Protein AF-A0A5D2H1I1-F1 (afdb_monomer_lite)

Structure (mmCIF, N/CA/C/O backbone):
data_AF-A0A5D2H1I1-F1
#
_entry.id   AF-A0A5D2H1I1-F1
#
loop_
_atom_site.group_PDB
_atom_site.id
_atom_site.type_symbol
_atom_site.label_atom_id
_atom_site.label_alt_id
_atom_site.label_comp_id
_atom_site.label_asym_id
_atom_site.label_entity_id
_atom_site.label_seq_id
_atom_site.pdbx_PDB_ins_code
_atom_site.Cartn_x
_atom_site.Cartn_y
_atom_site.Cartn_z
_atom_site.occupancy
_atom_site.B_iso_or_equiv
_atom_site.auth_seq_id
_atom_site.auth_comp_id
_atom_site.auth_asym_id
_atom_site.auth_atom_id
_atom_site.pdbx_PDB_model_num
ATOM 1 N N . MET A 1 1 ? 35.708 48.923 5.974 1.00 56.03 1 MET A N 1
ATOM 2 C CA . MET A 1 1 ? 34.443 48.903 5.202 1.00 56.03 1 MET A CA 1
ATOM 3 C C . MET A 1 1 ? 33.919 47.491 4.904 1.00 56.03 1 MET A C 1
ATOM 5 O O . MET A 1 1 ? 32.871 47.375 4.285 1.00 56.03 1 MET A O 1
ATOM 9 N N . ASN A 1 2 ? 34.605 46.417 5.324 1.00 58.28 2 ASN A N 1
ATOM 10 C CA . ASN A 1 2 ? 34.269 45.051 4.894 1.00 58.28 2 ASN A CA 1
ATOM 11 C C . ASN A 1 2 ? 33.464 44.267 5.945 1.00 58.28 2 ASN A C 1
ATOM 13 O O . ASN A 1 2 ? 32.843 43.264 5.606 1.00 58.28 2 ASN A O 1
ATOM 17 N N . ASP A 1 3 ? 33.445 44.721 7.198 1.00 61.12 3 ASP A N 1
ATOM 18 C CA . ASP A 1 3 ? 32.778 44.034 8.314 1.00 61.12 3 ASP A CA 1
ATOM 19 C C . ASP A 1 3 ? 31.273 44.333 8.379 1.00 61.12 3 ASP A C 1
ATOM 21 O O . ASP A 1 3 ? 30.467 43.436 8.627 1.00 61.12 3 ASP A O 1
ATOM 25 N N . GLU A 1 4 ? 30.873 45.550 8.002 1.00 60.28 4 GLU A N 1
ATOM 26 C CA . GLU A 1 4 ? 29.466 45.969 7.907 1.00 60.28 4 GLU A CA 1
ATOM 27 C C . GLU A 1 4 ? 28.691 45.172 6.838 1.00 60.28 4 GLU A C 1
ATOM 29 O O . GLU A 1 4 ? 27.534 44.794 7.027 1.00 60.28 4 GLU A O 1
ATOM 34 N N . ILE A 1 5 ? 29.358 44.831 5.729 1.00 61.47 5 ILE A N 1
ATOM 35 C CA . ILE A 1 5 ? 28.781 44.045 4.625 1.00 61.47 5 ILE A CA 1
ATOM 36 C C . ILE A 1 5 ? 28.634 42.565 5.015 1.00 61.47 5 ILE A C 1
ATOM 38 O O . ILE A 1 5 ? 27.704 41.888 4.581 1.00 61.47 5 ILE A O 1
ATOM 42 N N . LYS A 1 6 ? 29.525 42.045 5.867 1.00 61.03 6 LYS A N 1
ATOM 43 C CA . LYS A 1 6 ? 29.417 40.672 6.384 1.00 61.03 6 LYS A CA 1
ATOM 44 C C . LYS A 1 6 ? 28.267 40.558 7.381 1.00 61.03 6 LYS A C 1
ATOM 46 O O . LYS A 1 6 ? 27.498 39.601 7.323 1.00 61.03 6 LYS A O 1
ATOM 51 N N . LYS A 1 7 ? 28.105 41.564 8.246 1.00 66.50 7 LYS A N 1
ATOM 52 C CA . LYS A 1 7 ? 27.040 41.614 9.255 1.00 66.50 7 LYS A CA 1
ATOM 53 C C . LYS A 1 7 ? 25.646 41.663 8.626 1.00 66.50 7 LYS A C 1
ATOM 55 O O . LYS A 1 7 ? 24.747 40.971 9.097 1.00 66.50 7 LYS A O 1
ATOM 60 N N . SER A 1 8 ? 25.476 42.400 7.528 1.00 69.25 8 SER A N 1
ATOM 61 C CA . SER A 1 8 ? 24.192 42.485 6.819 1.00 69.25 8 SER A CA 1
ATOM 62 C C . SER A 1 8 ? 23.787 41.166 6.153 1.00 69.25 8 SER A C 1
ATOM 64 O O . SER A 1 8 ? 22.629 40.767 6.244 1.00 69.25 8 SER A O 1
ATOM 66 N N . ARG A 1 9 ? 24.731 40.427 5.555 1.00 70.50 9 ARG A N 1
ATOM 67 C CA . ARG A 1 9 ? 24.455 39.113 4.939 1.00 70.50 9 ARG A CA 1
ATOM 68 C C . ARG A 1 9 ? 24.089 38.049 5.976 1.00 70.50 9 ARG A C 1
ATOM 70 O O . ARG A 1 9 ? 23.193 37.248 5.731 1.00 70.50 9 ARG A O 1
ATOM 77 N N . LEU A 1 10 ? 24.740 38.075 7.140 1.00 67.69 10 LEU A N 1
ATOM 78 C CA . LEU A 1 10 ? 24.418 37.193 8.266 1.00 67.69 10 LEU A CA 1
ATOM 79 C C . LEU A 1 10 ? 23.041 37.506 8.868 1.00 67.69 10 LEU A C 1
ATOM 81 O O . LEU A 1 10 ? 22.299 36.593 9.223 1.00 67.69 10 LEU A O 1
ATOM 85 N N . PHE A 1 11 ? 22.680 38.788 8.943 1.00 68.69 11 PHE A N 1
ATOM 86 C CA . PHE A 1 11 ? 21.388 39.219 9.470 1.00 68.69 11 PHE A CA 1
ATOM 87 C C . PHE A 1 11 ? 20.214 38.75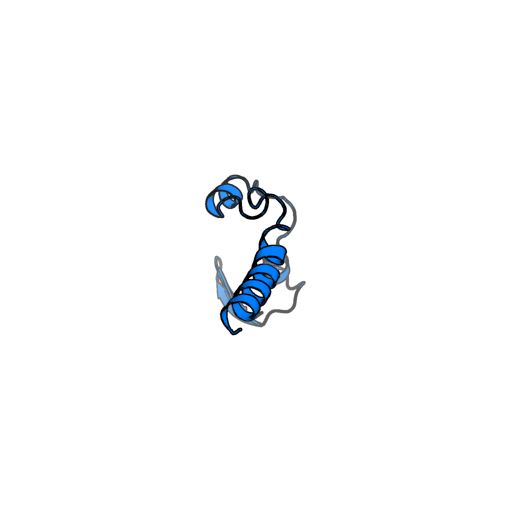8 8.596 1.00 68.69 11 PHE A C 1
ATOM 89 O O . PHE A 1 11 ? 19.218 38.267 9.121 1.00 68.69 11 PHE A O 1
ATOM 96 N N . VAL A 1 12 ? 20.354 38.839 7.267 1.00 72.25 12 VAL A N 1
ATOM 97 C CA . VAL A 1 12 ? 19.327 38.366 6.321 1.00 72.25 12 VAL A CA 1
ATOM 98 C C . VAL A 1 12 ? 19.069 36.868 6.488 1.00 72.25 12 VAL A C 1
ATOM 100 O O . VAL A 1 12 ? 17.917 36.462 6.594 1.00 72.25 12 VAL A O 1
ATOM 103 N N . LEU A 1 13 ? 20.120 36.047 6.592 1.00 68.19 13 LEU A N 1
ATOM 104 C CA . LEU A 1 13 ? 19.970 34.598 6.786 1.00 68.19 13 LEU A CA 1
ATOM 105 C C . LEU A 1 13 ? 19.319 34.257 8.134 1.00 68.19 13 LEU A C 1
ATOM 107 O O . LEU A 1 13 ? 18.454 33.386 8.200 1.00 68.19 13 LEU A O 1
ATOM 111 N N . SER A 1 14 ? 19.694 34.975 9.195 1.00 66.94 14 SER A N 1
ATOM 112 C CA . SER A 1 14 ? 19.121 34.781 10.530 1.00 66.94 14 SER A CA 1
ATOM 113 C C . SER A 1 14 ? 17.631 35.144 10.591 1.00 66.94 14 SER A C 1
ATOM 115 O O . SER A 1 14 ? 16.849 34.458 11.244 1.00 66.94 14 SER A O 1
ATOM 117 N N . SER A 1 15 ? 17.201 36.168 9.846 1.00 67.94 15 SER A N 1
ATOM 118 C CA . SER A 1 15 ? 15.807 36.630 9.851 1.00 67.94 15 SER A CA 1
ATOM 119 C C . SER A 1 15 ? 14.804 35.629 9.261 1.00 67.94 15 SER A C 1
ATOM 121 O O . SER A 1 15 ? 13.609 35.755 9.523 1.00 67.94 15 SER A O 1
ATOM 123 N N . HIS A 1 16 ? 15.252 34.647 8.472 1.00 63.88 16 HIS A N 1
ATOM 124 C CA . HIS A 1 16 ? 14.388 33.567 7.978 1.00 63.88 16 HIS A CA 1
ATOM 125 C C . HIS A 1 16 ? 14.257 32.409 8.980 1.00 63.88 16 HIS A C 1
ATOM 127 O O . HIS A 1 16 ? 13.292 31.654 8.911 1.00 63.88 16 HIS A O 1
ATOM 133 N N . LEU A 1 17 ? 15.189 32.291 9.933 1.00 61.47 17 LEU A N 1
ATOM 134 C CA . LEU A 1 17 ? 15.159 31.275 10.991 1.00 61.47 17 LEU A CA 1
ATOM 135 C C . LEU A 1 17 ? 14.247 31.676 12.161 1.00 61.47 17 LEU A C 1
ATOM 137 O O . LEU A 1 17 ? 13.794 30.819 12.912 1.00 61.47 17 LEU A O 1
ATOM 141 N N . THR A 1 18 ? 13.950 32.967 12.322 1.00 58.56 18 THR A N 1
ATOM 142 C CA . THR A 1 18 ? 13.067 33.485 13.382 1.00 58.56 18 THR A CA 1
ATOM 143 C C . THR A 1 18 ? 11.579 33.461 13.027 1.00 58.56 18 THR A C 1
ATOM 145 O O . THR A 1 18 ? 10.752 33.705 13.900 1.00 58.56 18 THR A O 1
ATOM 148 N N . CYS A 1 19 ? 11.221 33.113 11.786 1.00 50.81 19 CYS A N 1
ATOM 149 C CA . CYS A 1 19 ? 9.842 32.843 11.370 1.00 50.81 19 CYS A CA 1
ATOM 150 C C . CYS A 1 19 ? 9.600 31.329 11.233 1.00 50.81 19 CYS A C 1
ATOM 152 O O . CYS A 1 19 ? 9.030 30.861 10.251 1.00 50.81 19 CYS A O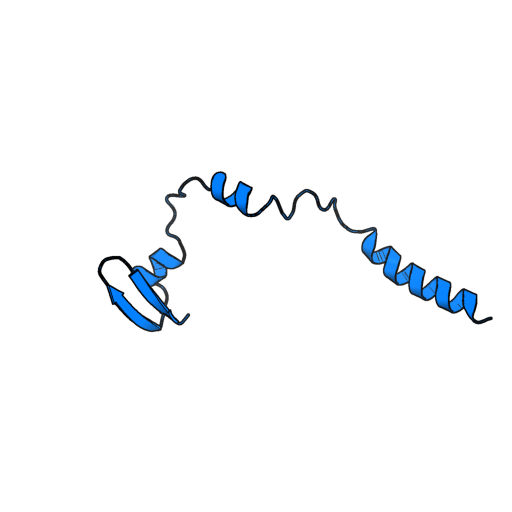 1
ATOM 154 N N . LEU A 1 20 ? 10.080 30.539 12.197 1.00 54.03 20 LEU A N 1
ATOM 155 C CA . LEU A 1 20 ? 9.587 29.178 12.374 1.00 54.03 20 LEU A CA 1
ATOM 156 C C . LEU A 1 20 ? 8.447 29.216 13.407 1.00 54.03 20 LEU A C 1
ATOM 158 O O . LEU A 1 20 ? 8.663 29.724 14.512 1.00 54.03 20 LEU A O 1
ATOM 162 N N . PRO A 1 21 ? 7.248 28.677 13.106 1.00 57.19 21 PRO A N 1
ATOM 163 C CA . PRO A 1 21 ? 6.309 28.308 14.163 1.00 57.19 21 PRO A CA 1
ATOM 164 C C . PRO A 1 21 ? 7.028 27.374 15.152 1.00 57.19 21 PRO A C 1
ATOM 166 O O . PRO A 1 21 ? 7.973 2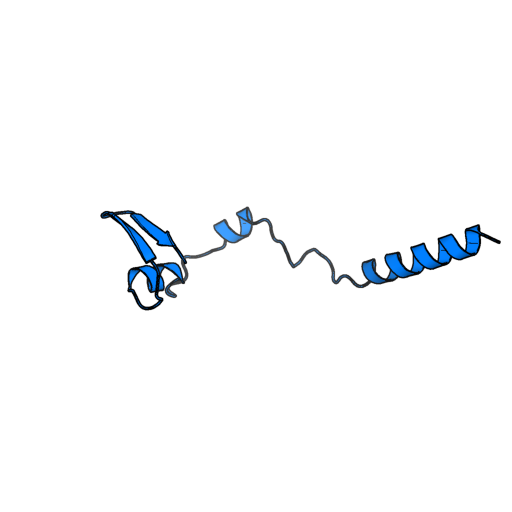6.692 14.743 1.00 57.19 21 PRO A O 1
ATOM 169 N N . PRO A 1 22 ? 6.631 27.332 16.440 1.00 51.09 22 PRO A N 1
ATOM 170 C CA . PRO A 1 22 ? 7.288 26.484 17.426 1.00 51.09 22 PRO A CA 1
ATOM 171 C C . PRO A 1 22 ? 7.436 25.070 16.862 1.00 51.09 22 PRO A C 1
ATOM 173 O O . PRO A 1 22 ? 6.455 24.383 16.575 1.00 51.09 22 PRO A O 1
ATOM 176 N N . ALA A 1 23 ? 8.691 24.658 16.675 1.00 51.44 23 ALA A N 1
ATOM 177 C CA . ALA A 1 23 ? 9.098 23.367 16.131 1.00 51.44 23 ALA A CA 1
ATOM 178 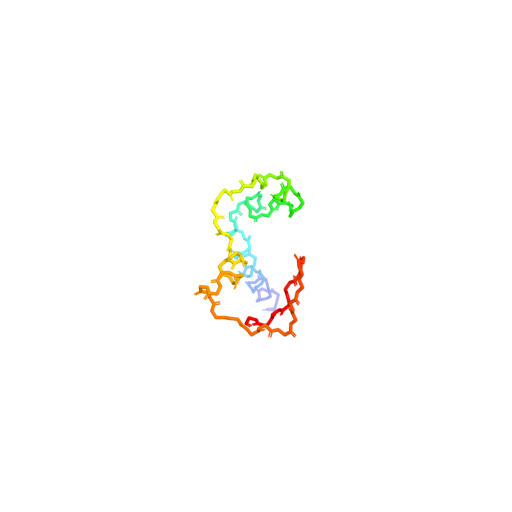C C . ALA A 1 23 ? 8.799 22.203 17.101 1.00 51.44 23 ALA A C 1
ATOM 180 O O . ALA A 1 23 ? 9.514 21.210 17.133 1.00 51.44 23 ALA A O 1
ATOM 181 N N . SER A 1 24 ? 7.753 22.331 17.917 1.00 49.91 24 SER A N 1
ATOM 182 C CA . SER A 1 24 ? 7.267 21.319 18.848 1.00 49.91 24 SER A CA 1
ATOM 183 C C . SER A 1 24 ? 6.090 20.511 18.295 1.00 49.91 24 SER A C 1
ATOM 185 O O . SER A 1 24 ? 5.743 19.502 18.895 1.00 49.91 24 SER A O 1
ATOM 187 N N . SER A 1 25 ? 5.488 20.899 17.160 1.00 51.09 25 SER A N 1
ATOM 188 C CA . SER A 1 25 ? 4.288 20.221 16.633 1.00 51.09 25 SER A CA 1
ATOM 189 C C . SER A 1 25 ? 4.500 19.360 15.381 1.00 51.09 25 SER A C 1
ATOM 191 O O . SER A 1 25 ? 3.548 18.706 14.963 1.00 51.09 25 SER A O 1
ATOM 193 N N . LEU A 1 26 ? 5.684 19.349 14.753 1.00 54.25 26 LEU A N 1
ATOM 194 C CA . LEU A 1 26 ? 5.858 18.638 13.474 1.00 54.25 26 LEU A CA 1
ATOM 195 C C . LEU A 1 26 ? 6.541 17.277 13.561 1.00 54.25 26 LEU A C 1
ATOM 197 O O . LEU A 1 26 ? 6.370 16.504 12.634 1.00 54.25 26 LEU A O 1
ATOM 201 N N . MET A 1 27 ? 7.251 16.939 14.636 1.00 59.19 27 MET A N 1
ATOM 202 C CA . MET A 1 27 ? 7.920 15.637 14.748 1.00 59.19 27 MET A CA 1
ATOM 203 C C . MET A 1 27 ? 7.816 15.124 16.183 1.00 59.19 27 MET A C 1
ATOM 205 O O . MET A 1 27 ? 8.794 15.097 16.928 1.00 59.19 27 MET A O 1
ATOM 209 N N . ALA A 1 28 ? 6.607 14.737 16.598 1.00 50.81 28 ALA A N 1
ATOM 210 C CA . ALA A 1 28 ? 6.497 13.774 17.684 1.00 50.81 28 ALA A CA 1
ATOM 211 C C . ALA A 1 28 ? 7.260 12.522 17.229 1.00 50.81 28 ALA A C 1
ATOM 213 O O . ALA A 1 28 ? 6.925 11.946 16.197 1.00 50.81 28 ALA A O 1
ATOM 214 N N . SER A 1 29 ? 8.338 12.206 17.952 1.00 57.59 29 SER A N 1
ATOM 215 C CA . SER A 1 29 ? 9.182 11.012 17.842 1.00 57.59 29 SER A CA 1
ATOM 216 C C . SER A 1 29 ? 8.466 9.864 17.127 1.00 57.59 29 SER A C 1
ATOM 218 O O . SER A 1 29 ? 7.427 9.415 17.603 1.00 57.59 29 SER A O 1
ATOM 220 N N . GLU A 1 30 ? 8.998 9.385 15.999 1.00 59.66 30 GLU A N 1
ATOM 221 C CA . GLU A 1 30 ? 8.401 8.324 15.160 1.00 59.66 30 GLU A CA 1
ATOM 222 C C . GLU A 1 30 ? 7.900 7.124 15.988 1.00 59.66 30 GLU A C 1
ATOM 224 O O . GLU A 1 30 ? 6.859 6.529 15.709 1.00 59.66 30 GLU A O 1
ATOM 229 N N . LYS A 1 31 ? 8.614 6.823 17.079 1.00 62.22 31 LYS A N 1
ATOM 230 C CA . LYS A 1 31 ? 8.272 5.791 18.060 1.00 62.22 31 LYS A CA 1
ATOM 231 C C . LYS A 1 31 ? 6.942 6.043 18.783 1.00 62.22 31 LYS A C 1
ATOM 233 O O . LYS A 1 31 ? 6.219 5.094 19.065 1.00 62.22 31 LYS A O 1
ATOM 238 N N . GLU A 1 32 ? 6.631 7.286 19.125 1.00 62.72 32 GLU A N 1
ATOM 239 C CA . GLU A 1 32 ? 5.403 7.662 19.834 1.00 62.72 32 GLU A CA 1
ATOM 240 C C . GLU A 1 32 ? 4.190 7.645 18.896 1.00 62.72 32 GLU A C 1
ATOM 242 O O . GLU A 1 32 ? 3.126 7.162 19.273 1.00 62.72 32 GLU A O 1
ATOM 247 N N . ALA A 1 33 ? 4.376 8.073 17.643 1.00 63.97 33 ALA A N 1
ATOM 248 C CA . ALA A 1 33 ? 3.351 7.992 16.605 1.00 63.97 33 ALA A CA 1
ATOM 249 C C . ALA A 1 33 ? 2.992 6.536 16.251 1.00 63.97 33 ALA A C 1
ATOM 251 O O . ALA A 1 33 ? 1.814 6.217 16.110 1.00 63.97 33 ALA A O 1
ATOM 252 N N . ALA A 1 34 ? 3.979 5.633 16.179 1.00 62.19 34 ALA A N 1
ATOM 253 C CA . ALA A 1 34 ? 3.732 4.206 15.955 1.00 62.19 34 ALA A CA 1
ATOM 254 C C . ALA A 1 34 ? 2.942 3.551 17.104 1.00 62.19 34 ALA A C 1
ATOM 256 O O . ALA A 1 34 ? 2.083 2.712 16.857 1.00 62.19 34 ALA A O 1
ATOM 257 N N . LEU A 1 35 ? 3.202 3.952 18.355 1.00 63.66 35 LEU A N 1
ATOM 258 C CA . LEU A 1 35 ? 2.464 3.464 19.529 1.00 63.66 35 LEU A CA 1
ATOM 259 C C . LEU A 1 35 ? 1.042 4.039 19.615 1.00 63.66 35 LEU A C 1
ATOM 261 O O . LEU A 1 35 ? 0.143 3.369 20.117 1.00 63.66 35 LEU A O 1
ATOM 265 N N . ALA A 1 36 ? 0.843 5.272 19.143 1.00 63.94 36 ALA A N 1
ATOM 266 C CA . ALA A 1 36 ? -0.455 5.943 19.117 1.00 63.94 36 ALA A CA 1
ATOM 267 C C . ALA A 1 36 ? -1.312 5.586 17.891 1.00 63.94 36 ALA A C 1
ATOM 269 O O . ALA A 1 36 ? -2.509 5.881 17.879 1.00 63.94 36 ALA A O 1
ATOM 270 N N . SER A 1 37 ? -0.725 4.954 16.870 1.00 63.62 37 SER A N 1
ATOM 271 C CA . SER A 1 37 ? -1.444 4.418 15.718 1.00 63.62 37 SER A CA 1
ATOM 272 C C . SER A 1 37 ? -2.332 3.255 16.162 1.00 63.62 37 SER A C 1
ATOM 274 O O . SER A 1 37 ? -1.946 2.089 16.092 1.00 63.62 37 SER A O 1
ATOM 276 N N . ALA A 1 38 ? -3.549 3.569 16.612 1.00 67.12 38 ALA A N 1
ATOM 277 C CA . ALA A 1 38 ? -4.625 2.589 16.665 1.00 67.12 38 ALA A CA 1
ATOM 278 C C . ALA A 1 38 ? -4.795 1.987 15.2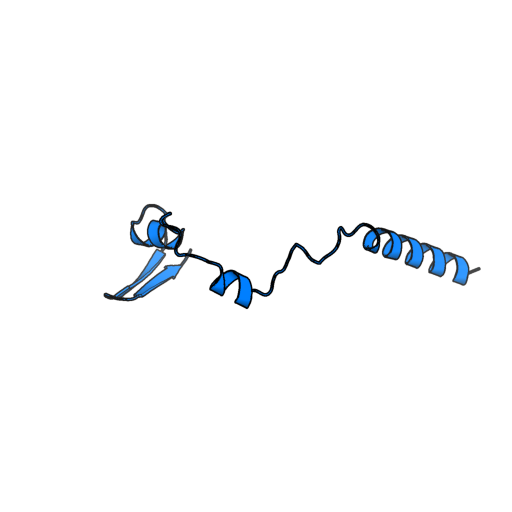58 1.00 67.12 38 ALA A C 1
ATOM 280 O O . ALA A 1 38 ? -4.646 2.729 14.281 1.00 67.12 38 ALA A O 1
ATOM 281 N N . PRO A 1 39 ? -5.074 0.677 15.121 1.00 65.69 39 PRO A N 1
ATOM 282 C CA . PRO A 1 39 ? -5.361 0.094 13.820 1.00 65.69 39 PRO A CA 1
ATOM 283 C C . PRO A 1 39 ? -6.568 0.833 13.242 1.00 65.69 39 PRO A C 1
ATOM 285 O O . PRO A 1 39 ? -7.692 0.674 13.709 1.00 65.69 39 PRO A O 1
ATOM 288 N N . SER A 1 40 ? -6.323 1.725 12.287 1.00 65.50 40 SER A N 1
ATOM 289 C CA . SER A 1 40 ? -7.395 2.361 11.544 1.00 65.50 40 SER A CA 1
ATOM 290 C C . SER A 1 40 ? -8.016 1.287 10.663 1.00 65.50 40 SER A C 1
ATOM 292 O O . SER A 1 40 ? -7.304 0.698 9.854 1.00 65.50 40 SER A O 1
ATOM 294 N N . ASP A 1 41 ? -9.326 1.069 10.764 1.00 71.00 41 ASP A N 1
ATOM 295 C CA . ASP A 1 41 ? -10.059 0.138 9.889 1.00 71.00 41 ASP A CA 1
ATOM 296 C C . ASP A 1 41 ? -10.072 0.576 8.405 1.00 71.00 41 ASP A C 1
ATOM 298 O O . ASP A 1 41 ? -10.672 -0.079 7.554 1.00 71.00 41 ASP A O 1
ATOM 302 N N . SER A 1 42 ? -9.437 1.704 8.061 1.00 82.12 42 SER A N 1
ATOM 303 C CA . SER A 1 42 ? -9.279 2.141 6.677 1.00 82.12 42 SER A CA 1
ATOM 304 C C . SER A 1 42 ? -8.197 1.322 5.960 1.00 82.12 42 SER A C 1
ATOM 306 O O . SER A 1 42 ? -7.078 1.251 6.477 1.00 82.12 42 SER A O 1
ATOM 308 N N . PRO A 1 43 ? -8.471 0.802 4.747 1.00 87.31 43 PRO A N 1
ATOM 309 C CA . PRO A 1 43 ? -7.474 0.117 3.933 1.00 87.31 43 PRO A CA 1
ATOM 310 C C . PRO A 1 43 ? -6.240 0.995 3.725 1.00 87.31 43 PRO A C 1
ATOM 312 O O . PRO A 1 43 ? -6.336 2.141 3.274 1.00 87.31 43 PRO A O 1
ATOM 315 N N . THR A 1 44 ? -5.072 0.460 4.048 1.00 89.38 44 THR A N 1
ATOM 316 C CA . 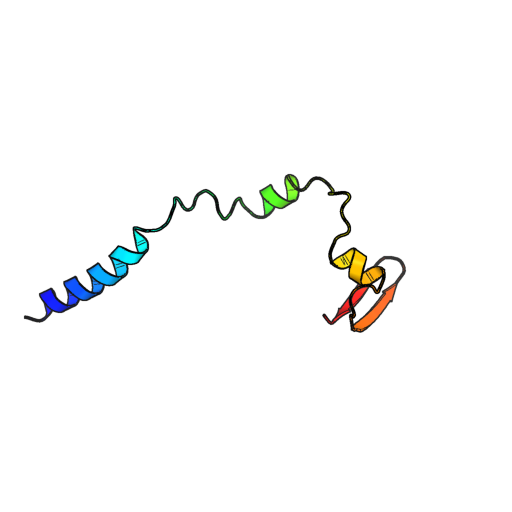THR A 1 44 ? -3.791 1.111 3.804 1.00 89.38 44 THR A CA 1
ATOM 317 C C . THR A 1 44 ? -3.459 1.092 2.317 1.00 89.38 44 THR A C 1
ATOM 319 O O . THR A 1 44 ? -4.008 0.319 1.530 1.00 89.38 44 THR A O 1
ATOM 322 N N . ILE A 1 45 ? -2.490 1.913 1.912 1.00 90.81 45 ILE A N 1
ATOM 323 C CA . ILE A 1 45 ? -1.955 1.849 0.547 1.00 90.81 45 ILE A CA 1
ATOM 324 C C . ILE A 1 45 ? -1.446 0.444 0.182 1.00 90.81 45 ILE A C 1
ATOM 326 O O . ILE A 1 45 ? -1.535 0.059 -0.980 1.00 90.81 45 ILE A O 1
ATOM 330 N N . PHE A 1 46 ? -0.964 -0.331 1.159 1.00 91.31 46 PHE A N 1
ATOM 331 C CA . PHE A 1 46 ? -0.463 -1.687 0.952 1.00 91.31 46 PHE A CA 1
ATOM 332 C C . PHE A 1 46 ? -1.607 -2.672 0.709 1.00 91.31 46 PHE A C 1
ATOM 334 O O . PHE A 1 46 ? -1.500 -3.505 -0.185 1.00 91.31 46 PHE A O 1
ATOM 341 N N . ASP A 1 47 ? -2.733 -2.518 1.409 1.00 92.12 47 ASP A N 1
ATOM 342 C CA . ASP A 1 47 ? -3.934 -3.332 1.174 1.00 92.12 47 ASP A CA 1
ATOM 343 C C . ASP A 1 47 ? -4.454 -3.143 -0.252 1.00 92.12 47 ASP A C 1
ATOM 345 O O . ASP A 1 47 ? -4.816 -4.099 -0.935 1.00 92.12 47 ASP A O 1
ATOM 349 N N . LYS A 1 48 ? -4.407 -1.904 -0.753 1.00 92.50 48 LYS A N 1
ATOM 350 C CA . LYS A 1 48 ? -4.795 -1.583 -2.134 1.00 92.50 48 LYS A CA 1
ATOM 351 C C . LYS A 1 48 ? -3.851 -2.205 -3.171 1.00 92.50 48 LYS A C 1
ATOM 353 O O . LYS A 1 48 ? -4.294 -2.531 -4.270 1.00 92.50 48 LYS A O 1
ATOM 358 N N . ILE A 1 49 ? -2.568 -2.378 -2.840 1.00 92.38 49 ILE A N 1
ATOM 359 C CA . ILE A 1 49 ? -1.590 -3.076 -3.691 1.00 92.38 49 ILE A CA 1
ATOM 360 C C . ILE A 1 49 ? -1.861 -4.588 -3.681 1.00 92.38 49 ILE A C 1
ATOM 362 O O . ILE A 1 49 ? -1.911 -5.200 -4.746 1.00 92.38 49 ILE A O 1
ATOM 366 N N . ILE A 1 50 ? -2.123 -5.176 -2.509 1.00 90.81 50 ILE A N 1
ATOM 367 C CA . ILE A 1 50 ? -2.472 -6.601 -2.359 1.00 90.81 50 ILE A CA 1
ATOM 368 C C . ILE A 1 50 ? -3.766 -6.931 -3.124 1.00 90.81 50 ILE A C 1
ATOM 370 O O . ILE A 1 50 ? -3.824 -7.916 -3.859 1.00 90.81 50 ILE A O 1
ATOM 374 N N . ASN A 1 51 ? -4.777 -6.061 -3.043 1.00 91.44 51 ASN A N 1
ATOM 375 C CA . ASN A 1 51 ? -6.042 -6.192 -3.776 1.00 91.44 51 ASN A CA 1
ATOM 376 C C . ASN A 1 51 ? -5.941 -5.842 -5.274 1.00 91.44 51 ASN A C 1
ATOM 378 O O . ASN A 1 51 ? -6.945 -5.913 -5.983 1.00 91.44 51 ASN A O 1
ATOM 382 N N . LYS A 1 52 ? -4.752 -5.470 -5.774 1.00 89.31 52 LYS A N 1
ATOM 383 C CA . LYS A 1 52 ? -4.496 -5.074 -7.174 1.00 89.31 52 LYS A CA 1
ATOM 384 C C . LYS A 1 52 ? -5.311 -3.860 -7.645 1.00 89.31 52 LYS A C 1
ATOM 386 O O . LYS A 1 52 ? -5.534 -3.687 -8.841 1.00 89.31 52 LYS A O 1
ATOM 391 N N . GLU A 1 53 ? -5.734 -2.995 -6.723 1.00 93.25 53 GLU A N 1
ATOM 392 C CA . GLU A 1 53 ? -6.387 -1.719 -7.048 1.00 93.25 53 GLU A CA 1
ATOM 393 C C . GLU A 1 53 ? -5.380 -0.676 -7.544 1.00 93.25 53 GLU A C 1
ATOM 395 O O . GLU A 1 53 ? -5.714 0.198 -8.343 1.00 93.25 53 GLU A O 1
ATOM 400 N N . ILE A 1 54 ? -4.145 -0.755 -7.042 1.00 92.06 54 ILE A N 1
ATOM 401 C CA . ILE A 1 54 ? -3.017 0.067 -7.479 1.00 92.06 54 ILE A CA 1
ATOM 402 C C . ILE A 1 54 ? -2.062 -0.837 -8.268 1.00 92.06 54 ILE A C 1
ATOM 404 O O . ILE A 1 54 ? -1.702 -1.905 -7.767 1.00 92.06 54 ILE A O 1
ATOM 408 N N . PRO A 1 55 ? -1.635 -0.444 -9.482 1.00 91.25 55 PRO A N 1
ATOM 409 C CA . PRO A 1 55 ? -0.664 -1.220 -10.240 1.00 91.25 55 PRO A CA 1
ATOM 410 C C . PRO A 1 55 ? 0.689 -1.235 -9.517 1.00 91.25 55 PRO A C 1
ATOM 412 O O . PRO A 1 55 ? 1.236 -0.185 -9.193 1.00 91.25 55 PRO A O 1
ATOM 415 N N . ALA A 1 56 ? 1.229 -2.433 -9.300 1.00 92.62 56 ALA A N 1
ATOM 416 C CA . ALA A 1 56 ? 2.567 -2.667 -8.769 1.00 92.62 56 ALA A CA 1
ATOM 417 C C . ALA A 1 56 ? 3.186 -3.880 -9.476 1.00 92.62 56 ALA A C 1
ATOM 419 O O . ALA A 1 56 ? 2.476 -4.807 -9.877 1.00 92.62 56 ALA A O 1
ATOM 420 N N . THR A 1 57 ? 4.510 -3.888 -9.635 1.00 95.00 57 THR A N 1
ATOM 421 C CA . THR A 1 57 ? 5.214 -5.018 -10.260 1.00 95.00 57 THR A CA 1
ATOM 422 C C . THR A 1 57 ? 5.604 -6.020 -9.185 1.00 95.00 57 THR A C 1
ATOM 424 O O . THR A 1 57 ? 6.591 -5.815 -8.480 1.00 95.00 57 THR A O 1
ATOM 427 N N . VAL A 1 58 ? 4.832 -7.097 -9.044 1.00 91.75 58 VAL A N 1
ATOM 428 C CA . VAL A 1 58 ? 5.109 -8.164 -8.069 1.00 91.75 58 VAL A CA 1
ATOM 429 C C . VAL A 1 58 ? 6.261 -9.033 -8.569 1.00 91.75 58 VAL A C 1
ATOM 431 O O . VAL A 1 58 ? 6.201 -9.567 -9.675 1.00 91.75 58 VAL A O 1
ATOM 434 N N . VAL A 1 59 ? 7.309 -9.170 -7.757 1.00 94.69 59 VAL A N 1
ATOM 435 C CA . VAL A 1 59 ? 8.482 -10.006 -8.072 1.00 94.69 59 VAL A CA 1
ATOM 436 C C . VAL A 1 59 ? 8.526 -11.304 -7.277 1.00 94.69 59 VAL A C 1
ATOM 438 O O . VAL A 1 59 ? 9.174 -12.255 -7.707 1.00 94.69 59 VAL A O 1
ATOM 441 N N . TYR A 1 60 ? 7.844 -11.353 -6.133 1.00 95.06 60 TYR A N 1
ATOM 442 C CA . TYR A 1 60 ? 7.723 -12.545 -5.299 1.00 95.06 60 TYR A CA 1
ATOM 443 C C . TYR A 1 60 ? 6.451 -12.464 -4.451 1.00 95.06 60 TYR A C 1
ATOM 445 O O . TYR A 1 60 ? 6.121 -11.393 -3.940 1.00 95.06 60 TYR A O 1
ATOM 453 N N . GLU A 1 61 ? 5.763 -13.589 -4.279 1.00 93.38 61 GLU A N 1
ATOM 454 C CA . GLU A 1 61 ? 4.543 -13.704 -3.478 1.00 93.38 61 GLU A CA 1
ATOM 455 C C . GLU A 1 61 ? 4.538 -15.051 -2.743 1.00 93.38 61 GLU A C 1
ATOM 457 O O . GLU A 1 61 ? 4.851 -16.086 -3.331 1.00 93.38 61 GLU A O 1
ATOM 462 N N . ASP A 1 62 ? 4.208 -15.009 -1.454 1.00 95.25 62 ASP A N 1
ATOM 463 C CA . ASP A 1 62 ? 4.070 -16.145 -0.541 1.00 95.25 62 ASP A CA 1
ATOM 464 C C . ASP A 1 62 ? 2.881 -15.888 0.406 1.00 95.25 62 ASP A C 1
ATOM 466 O O . ASP A 1 62 ? 2.367 -14.772 0.482 1.00 95.25 62 ASP A O 1
ATOM 470 N N . ASP A 1 63 ? 2.482 -16.881 1.199 1.00 93.69 63 ASP A N 1
ATOM 471 C CA . ASP A 1 63 ? 1.314 -16.847 2.094 1.00 93.69 63 ASP A CA 1
ATOM 472 C C . ASP A 1 63 ? 1.351 -15.711 3.132 1.00 93.69 63 ASP A C 1
ATOM 474 O O . ASP A 1 63 ? 0.335 -15.367 3.744 1.00 93.69 63 ASP A O 1
ATOM 478 N N . LYS A 1 64 ? 2.542 -15.167 3.404 1.00 92.00 64 LYS A N 1
ATOM 479 C CA . LYS A 1 64 ? 2.777 -14.143 4.431 1.00 92.00 64 LYS A CA 1
ATOM 480 C C . LYS A 1 64 ? 3.402 -12.858 3.902 1.00 92.00 64 LYS A C 1
ATOM 482 O O . LYS A 1 64 ? 3.394 -11.868 4.630 1.00 92.00 64 LYS A O 1
ATOM 487 N N . VAL A 1 65 ? 3.994 -12.868 2.707 1.00 92.19 65 VAL A N 1
ATOM 488 C CA . VAL A 1 65 ? 4.838 -11.766 2.224 1.00 92.19 65 VAL A CA 1
ATOM 489 C C . VAL A 1 65 ? 4.673 -11.583 0.721 1.00 92.19 65 VAL A C 1
ATOM 491 O O . VAL A 1 65 ? 4.688 -12.549 -0.034 1.00 92.19 65 VAL A O 1
ATOM 494 N N . LEU A 1 66 ? 4.600 -10.324 0.289 1.00 92.25 66 LEU A N 1
ATOM 495 C CA . LEU A 1 66 ? 4.601 -9.926 -1.114 1.00 92.25 66 LEU A CA 1
ATOM 496 C C . LEU A 1 66 ? 5.712 -8.889 -1.331 1.00 92.25 66 LEU A C 1
ATOM 498 O O . LEU A 1 66 ? 5.786 -7.891 -0.615 1.00 92.25 66 LEU A O 1
ATOM 502 N N . ILE A 1 67 ? 6.593 -9.136 -2.303 1.00 94.19 67 ILE A N 1
ATOM 503 C CA . ILE A 1 67 ? 7.666 -8.220 -2.712 1.00 94.19 67 ILE A CA 1
ATOM 504 C C . ILE A 1 67 ? 7.276 -7.598 -4.049 1.00 94.19 67 ILE A C 1
ATOM 506 O O . ILE A 1 67 ? 6.986 -8.308 -5.016 1.00 94.19 67 ILE A O 1
ATOM 510 N N . PHE A 1 68 ? 7.301 -6.270 -4.117 1.00 93.38 68 PHE A N 1
ATOM 511 C CA . PHE A 1 68 ? 6.918 -5.522 -5.307 1.00 93.38 68 PHE A CA 1
ATOM 512 C C . PHE A 1 68 ? 7.808 -4.299 -5.532 1.00 93.38 68 PHE A C 1
ATOM 514 O O . PHE A 1 68 ? 8.388 -3.749 -4.595 1.00 93.38 68 PHE A O 1
ATOM 521 N N . PHE A 1 69 ? 7.875 -3.866 -6.788 1.00 91.88 69 PHE A N 1
ATOM 522 C CA . PHE A 1 69 ? 8.342 -2.536 -7.161 1.00 91.88 69 PHE A CA 1
ATOM 523 C C . PHE A 1 69 ? 7.135 -1.622 -7.370 1.00 91.88 69 PHE A C 1
ATOM 525 O O . PHE A 1 69 ? 6.181 -2.005 -8.060 1.00 91.88 69 PHE A O 1
ATOM 532 N N . LEU A 1 70 ? 7.190 -0.444 -6.747 1.00 85.31 70 LEU A N 1
ATOM 533 C CA . LEU A 1 70 ? 6.223 0.639 -6.914 1.00 85.31 70 LEU A CA 1
ATOM 534 C C . LEU A 1 70 ? 6.745 1.664 -7.922 1.00 85.31 70 LEU A C 1
ATOM 536 O O . LEU A 1 70 ? 7.953 1.986 -7.838 1.00 85.31 70 LEU A O 1
#

Organism: Gossypium darwinii (NCBI:txid34276)

pLDDT: mean 73.96, std 15.73, range [49.91, 95.25]

Radius of gyration: 24.03 Å; chains: 1; bounding box: 44×66×30 Å

Secondary structure (DSSP, 8-state):
--HHHHHHHHHHHHHHHS----TTSS---HHHHHHH----SSPPHHHHHHTTSS--EEEEE-SS-EEEE-

InterPro domains:
  IPR001310 Histidine triad (HIT) protein [PTHR23089] (23-68)
  IPR036265 HIT-like superfamily [G3DSA:3.30.428.10] (12-69)
  IPR036265 HIT-like superfamily [SSF54197] (34-68)

Sequence (70 aa):
MNDEIKKSRLFVLSSHLTCLPPASSLMASEKEAALASAPSDSPTIFDKIINKEIPATVVYEDDKVLIFFL

Foldseek 3Di:
DVVVVVVVVVVVVVVVVVPDDPPPPPPPDPVVVVVVPDPDPDDDPVNCVVVVVDDWAWPDDDPVDTDTHD